Protein AF-A0A3D5SFK4-F1 (afdb_monomer)

Secondary structure (DSSP, 8-state):
-------PPPHHHHHHHHHHHHHHHHHHHHHHHHHHHHHHHHHHHHHHHHHHHHHHHHHHHHTSSTTGGG-HHHHHHHHHSTTSTTEEEEEEETTEEEEEE-SSTT--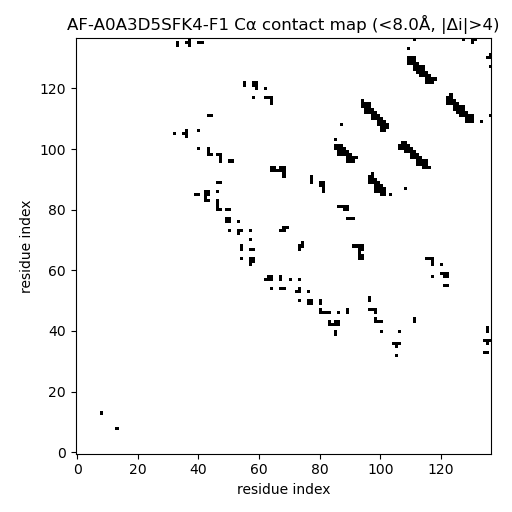--EEEEEEEEETTEEEEEEESTHHHHT--

Foldseek 3Di:
DPPDPPDDDDPVNVVVVVVVVVVCCVVVVVVVLLVQQLVLCVLLVVLCVQLVVQQFVVCLVVVAQQCSQVDPSNVVSQVVSQPGPQWPGWGDDGQKIKTWGDCDDSGHGWIWMWRWDRDPSGTDTDIDTRCVVSVSD

Mean predicted aligned error: 5.84 Å

Structure (mmCIF, N/CA/C/O backbone):
data_AF-A0A3D5SFK4-F1
#
_entry.id   AF-A0A3D5SFK4-F1
#
loop_
_atom_site.group_PDB
_atom_site.id
_atom_site.type_symbol
_atom_site.label_atom_id
_atom_site.label_alt_id
_atom_site.label_comp_id
_atom_site.label_asym_id
_atom_site.label_entity_id
_atom_site.label_seq_id
_atom_site.pdbx_PDB_ins_code
_atom_site.Cartn_x
_atom_site.Cartn_y
_atom_site.Cartn_z
_atom_site.occupancy
_atom_site.B_iso_or_equiv
_atom_site.auth_seq_id
_atom_site.auth_comp_id
_atom_site.auth_asym_id
_atom_site.auth_atom_id
_atom_site.pdbx_PDB_model_num
ATOM 1 N N . MET A 1 1 ? -34.057 31.631 52.037 1.00 58.88 1 MET A N 1
ATOM 2 C CA . MET A 1 1 ? -33.196 30.962 51.034 1.00 58.88 1 MET A CA 1
ATOM 3 C C . MET A 1 1 ? -33.600 29.495 50.941 1.00 58.88 1 MET A C 1
ATOM 5 O O . MET A 1 1 ? -33.415 28.772 51.911 1.00 58.88 1 MET A O 1
ATOM 9 N N . LYS A 1 2 ? -34.225 29.051 49.840 1.00 63.03 2 LYS A N 1
ATOM 10 C CA . LYS A 1 2 ? -34.528 27.623 49.632 1.00 63.03 2 LYS A CA 1
ATOM 11 C C . LYS A 1 2 ? -33.228 26.916 49.240 1.00 63.03 2 LYS A C 1
ATOM 13 O O . LYS A 1 2 ? -32.684 27.196 48.177 1.00 63.03 2 LYS A O 1
ATOM 18 N N . LYS A 1 3 ? -32.715 26.050 50.116 1.00 66.75 3 LYS A N 1
ATOM 19 C CA . LYS A 1 3 ? -31.526 25.231 49.857 1.00 66.75 3 LYS A CA 1
ATOM 20 C C . LYS A 1 3 ? -31.907 24.188 48.802 1.00 66.75 3 LYS A C 1
ATOM 22 O O . LYS A 1 3 ? -32.639 23.252 49.101 1.00 66.75 3 LYS A O 1
ATOM 27 N N . GLN A 1 4 ? -31.492 24.404 47.558 1.00 74.06 4 GLN A N 1
ATOM 28 C CA . GLN A 1 4 ? -31.612 23.403 46.499 1.00 74.06 4 GLN A CA 1
ATOM 29 C C . GLN A 1 4 ? -30.760 22.197 46.920 1.00 74.06 4 GLN A C 1
ATOM 31 O O . GLN A 1 4 ? -29.543 22.326 47.059 1.00 74.06 4 GLN A O 1
ATOM 36 N N . LEU A 1 5 ? -31.388 21.051 47.199 1.00 73.12 5 LEU A N 1
ATOM 37 C CA . LEU A 1 5 ? -30.656 19.802 47.402 1.00 73.12 5 LEU A CA 1
ATOM 38 C C . LEU A 1 5 ? -30.031 19.424 46.058 1.00 73.12 5 LEU A C 1
ATOM 40 O O . LEU A 1 5 ? -30.755 19.149 45.101 1.00 73.12 5 LEU A O 1
ATOM 44 N N . GLN A 1 6 ? -28.700 19.414 45.983 1.00 76.31 6 GLN A N 1
ATOM 45 C CA . GLN A 1 6 ? -27.998 18.825 44.849 1.00 76.31 6 GLN A CA 1
ATOM 46 C C . GLN A 1 6 ? -28.371 17.341 44.782 1.00 76.31 6 GLN A C 1
ATOM 48 O O . GLN A 1 6 ? -27.988 16.553 45.646 1.00 76.31 6 GLN A O 1
ATOM 53 N N . LYS A 1 7 ? -29.168 16.971 43.777 1.00 77.56 7 LYS A N 1
ATOM 54 C CA . LYS A 1 7 ? -29.424 15.571 43.441 1.00 77.56 7 LYS A CA 1
ATOM 55 C C . LYS A 1 7 ? -28.134 15.007 42.847 1.00 77.56 7 LYS A C 1
ATOM 57 O O . LYS A 1 7 ? -27.726 15.427 41.769 1.00 77.56 7 LYS A O 1
ATOM 62 N N . GLY A 1 8 ? -27.469 14.127 43.590 1.00 79.19 8 GLY A N 1
ATOM 63 C CA . GLY A 1 8 ? -26.331 13.366 43.082 1.00 79.19 8 GLY A CA 1
ATOM 64 C C . GLY A 1 8 ? -26.771 12.353 42.024 1.00 79.19 8 GLY A C 1
ATOM 65 O O . GLY A 1 8 ? -27.929 11.938 42.001 1.00 79.19 8 GLY A O 1
ATOM 66 N N . PHE A 1 9 ? -25.835 11.967 41.160 1.00 81.69 9 PHE A N 1
ATOM 67 C CA . PHE A 1 9 ? -26.013 10.901 40.173 1.00 81.69 9 PHE A CA 1
ATOM 68 C C . PHE A 1 9 ? -26.166 9.548 40.883 1.00 81.69 9 PHE A C 1
ATOM 70 O O . PHE A 1 9 ? -25.468 9.287 41.867 1.00 81.69 9 PHE A O 1
ATOM 77 N N . THR A 1 10 ? -27.059 8.678 40.411 1.00 92.56 10 THR A N 1
ATOM 78 C CA . THR A 1 10 ? -27.207 7.332 40.979 1.00 92.56 10 THR A CA 1
ATOM 79 C C . THR A 1 10 ? -26.150 6.382 40.413 1.00 92.56 10 THR A C 1
ATOM 81 O O . THR A 1 10 ? -25.724 6.498 39.262 1.00 92.56 10 THR A O 1
ATOM 84 N N . LEU A 1 11 ? -25.741 5.388 41.208 1.00 91.31 11 LEU A N 1
ATOM 85 C CA . LEU A 1 11 ? -24.840 4.331 40.730 1.00 91.31 11 LEU A CA 1
ATOM 86 C C . LEU A 1 11 ? -25.442 3.553 39.552 1.00 91.31 11 LEU A C 1
ATOM 88 O O . LEU A 1 11 ? -24.708 3.133 38.663 1.00 91.31 11 LEU A O 1
ATOM 92 N N . ILE A 1 12 ? -26.769 3.407 39.520 1.00 92.69 12 ILE A N 1
ATOM 93 C CA . ILE A 1 12 ? -27.479 2.721 38.436 1.00 92.69 12 ILE A CA 1
ATOM 94 C C . ILE A 1 12 ? -27.347 3.504 37.125 1.00 92.69 12 ILE A C 1
ATOM 96 O O . ILE A 1 12 ? -27.023 2.911 36.099 1.00 92.69 12 ILE A O 1
ATOM 100 N N . GLU A 1 13 ? -27.532 4.827 37.149 1.00 92.75 13 GLU A N 1
ATOM 101 C CA . GLU A 1 13 ? -27.347 5.662 35.953 1.00 92.75 13 GLU A CA 1
ATOM 102 C C . GLU A 1 13 ? -25.911 5.565 35.428 1.00 92.75 13 GLU A C 1
ATOM 104 O O . GLU A 1 13 ? -25.700 5.422 34.225 1.00 92.75 13 GLU A O 1
ATOM 109 N N . LEU A 1 14 ? -24.918 5.566 36.321 1.00 91.38 14 LEU A N 1
ATOM 110 C CA . LEU A 1 14 ? -23.517 5.459 35.920 1.00 91.38 14 LEU A CA 1
ATOM 111 C C . LEU A 1 14 ? -23.197 4.082 35.312 1.00 91.38 14 LEU A C 1
ATOM 113 O O . LEU A 1 14 ? -22.510 4.004 34.296 1.00 91.38 14 LEU A O 1
ATOM 117 N N . MET A 1 15 ? -23.743 2.999 35.871 1.00 92.75 15 MET A N 1
ATOM 118 C CA . MET A 1 15 ? -23.563 1.643 35.339 1.00 92.75 15 MET A CA 1
ATOM 119 C C . MET A 1 15 ? -24.181 1.464 33.947 1.00 92.75 15 MET A C 1
ATOM 121 O O . MET A 1 15 ? -23.561 0.840 33.085 1.00 92.75 15 MET A O 1
ATOM 125 N N . ILE A 1 16 ? -25.362 2.040 33.696 1.00 95.56 16 ILE A N 1
ATOM 126 C CA . ILE A 1 16 ? -26.003 1.983 32.373 1.00 95.56 16 ILE A CA 1
ATOM 127 C C . ILE A 1 16 ? -25.157 2.729 31.336 1.00 95.56 16 ILE A C 1
ATOM 129 O O . ILE A 1 16 ? -24.940 2.218 30.238 1.00 95.56 16 ILE A O 1
ATOM 133 N N . VAL A 1 17 ? -24.624 3.903 31.686 1.00 96.31 17 VAL A N 1
ATOM 134 C CA . VAL A 1 17 ? -23.753 4.673 30.784 1.00 96.31 17 VAL A CA 1
ATOM 135 C C . VAL A 1 17 ? -22.492 3.882 30.428 1.00 96.31 17 VAL A C 1
ATOM 137 O O . VAL A 1 17 ? -22.143 3.794 29.252 1.00 96.31 17 VAL A O 1
ATOM 140 N N . VAL A 1 18 ? -21.842 3.245 31.408 1.00 95.44 18 VAL A N 1
ATOM 141 C CA . VAL A 1 18 ? -20.654 2.410 31.159 1.00 95.44 18 VAL A CA 1
ATOM 142 C C . VAL A 1 18 ? -20.987 1.220 30.256 1.00 95.44 18 VAL A C 1
ATOM 144 O O . VAL A 1 18 ? -20.217 0.923 29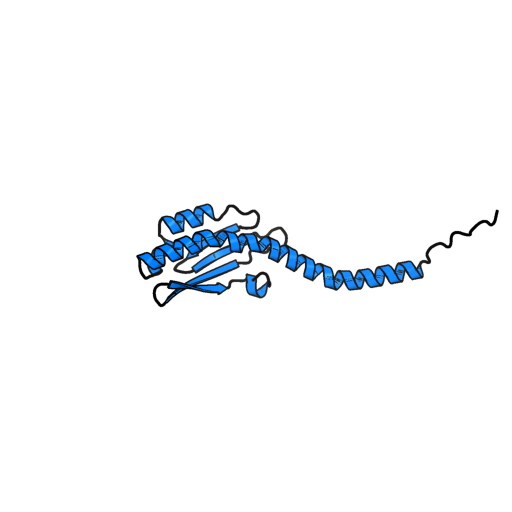.344 1.00 95.44 18 VAL A O 1
ATOM 147 N N . ALA A 1 19 ? -22.140 0.573 30.450 1.00 96.06 19 ALA A N 1
ATOM 148 C CA . ALA A 1 19 ? -22.574 -0.535 29.600 1.00 96.06 19 ALA A CA 1
ATOM 149 C C . ALA A 1 19 ? -22.777 -0.100 28.137 1.00 96.06 19 ALA A C 1
ATOM 151 O O . ALA A 1 19 ? -22.304 -0.774 27.222 1.00 96.06 19 ALA A O 1
ATOM 152 N N . ILE A 1 20 ? -23.418 1.051 27.907 1.00 96.81 20 ILE A N 1
ATOM 153 C CA . ILE A 1 20 ? -23.626 1.599 26.558 1.00 96.81 20 ILE A CA 1
ATOM 154 C C . ILE A 1 20 ? -22.285 1.961 25.906 1.00 96.81 20 ILE A C 1
ATOM 156 O O . ILE A 1 20 ? -22.041 1.578 24.762 1.00 96.81 20 ILE A O 1
ATOM 160 N N . ILE A 1 21 ? -21.391 2.647 26.632 1.00 96.44 21 ILE A N 1
ATOM 161 C CA . ILE A 1 21 ? -20.050 2.986 26.131 1.00 96.44 21 ILE A CA 1
ATOM 162 C C . ILE A 1 21 ? -19.264 1.713 25.797 1.00 96.44 21 ILE A C 1
ATOM 164 O O . ILE A 1 21 ? -18.599 1.675 24.766 1.00 96.44 21 ILE A O 1
ATOM 168 N N . GLY A 1 22 ? -19.376 0.659 26.611 1.00 96.25 22 GLY A N 1
ATOM 169 C CA . GLY A 1 22 ? -18.732 -0.630 26.359 1.00 96.25 22 GLY A CA 1
ATOM 170 C C . GLY A 1 22 ? -19.166 -1.270 25.038 1.00 96.25 22 GLY A C 1
ATOM 171 O O . GLY A 1 22 ? -18.317 -1.696 24.258 1.00 96.25 22 GLY A O 1
ATOM 172 N N . ILE A 1 23 ? -20.472 -1.278 24.746 1.00 95.69 23 ILE A N 1
ATOM 173 C CA . ILE A 1 23 ? -21.010 -1.812 23.482 1.00 95.69 23 ILE A CA 1
ATOM 174 C C . ILE A 1 23 ? -20.528 -0.976 22.291 1.00 95.69 23 ILE A C 1
ATOM 176 O O . ILE A 1 23 ? -20.053 -1.529 21.299 1.00 95.69 23 ILE A O 1
ATOM 180 N N . LEU A 1 24 ? -20.613 0.355 22.393 1.00 95.88 24 LEU A N 1
ATOM 181 C CA . LEU A 1 24 ? -20.168 1.250 21.324 1.00 95.88 24 LEU A CA 1
ATOM 182 C C . LEU A 1 24 ? -18.663 1.111 21.064 1.00 95.88 24 LEU A C 1
ATOM 184 O O . LEU A 1 24 ? -18.251 1.035 19.909 1.00 95.88 24 LEU A O 1
ATOM 188 N N . ALA A 1 25 ? -17.847 1.023 22.117 1.00 94.69 25 ALA A N 1
ATOM 189 C CA . ALA A 1 25 ? -16.400 0.865 22.007 1.00 94.69 25 ALA A CA 1
ATOM 190 C C . ALA A 1 25 ? -16.011 -0.463 21.341 1.00 94.69 25 ALA A C 1
ATOM 192 O O . ALA A 1 25 ? -15.099 -0.475 20.516 1.00 94.69 25 ALA A O 1
ATOM 193 N N . ALA A 1 26 ? -16.720 -1.558 21.639 1.00 94.19 26 ALA A N 1
ATOM 194 C CA . ALA A 1 26 ? -16.448 -2.868 21.046 1.00 94.19 26 ALA A CA 1
ATOM 195 C C . ALA A 1 26 ? -16.595 -2.877 19.513 1.00 94.19 26 ALA A C 1
ATOM 197 O O . ALA A 1 26 ? -15.845 -3.572 18.832 1.00 94.19 26 ALA A O 1
ATOM 198 N N . VAL A 1 27 ? -17.525 -2.087 18.966 1.00 92.56 27 VAL A N 1
ATOM 199 C CA . VAL A 1 27 ? -17.735 -1.966 17.512 1.00 92.56 27 VAL A CA 1
ATOM 200 C C . VAL A 1 27 ? -16.872 -0.857 16.904 1.00 92.56 27 VAL A C 1
ATOM 202 O O . VAL A 1 27 ? -16.315 -1.023 15.820 1.00 92.56 27 VAL A O 1
ATOM 205 N N . ALA A 1 28 ? -16.739 0.279 17.591 1.00 92.25 28 ALA A N 1
ATOM 206 C CA . ALA A 1 28 ? -16.068 1.458 17.052 1.00 92.25 28 ALA A CA 1
ATOM 207 C C . ALA A 1 28 ? -14.537 1.340 17.048 1.00 92.25 28 ALA A C 1
ATOM 209 O O . ALA A 1 28 ? -13.900 1.832 16.118 1.00 92.25 28 ALA A O 1
ATOM 210 N N . LEU A 1 29 ? -13.930 0.698 18.055 1.00 92.12 29 LEU A N 1
ATOM 211 C CA . LEU A 1 29 ? -12.468 0.612 18.158 1.00 92.12 29 LEU A CA 1
ATOM 212 C C . LEU A 1 29 ? -11.827 -0.179 17.005 1.00 92.12 29 LEU A C 1
ATOM 214 O O . LEU A 1 29 ? -10.892 0.359 16.409 1.00 92.12 29 LEU A O 1
ATOM 218 N N . PRO A 1 30 ? -12.313 -1.381 16.623 1.00 90.62 30 PRO A N 1
ATOM 219 C CA . PRO A 1 30 ? -11.754 -2.103 15.479 1.00 90.62 30 PRO A CA 1
ATOM 220 C C . PRO A 1 30 ? -11.883 -1.309 14.174 1.00 90.62 30 PRO A C 1
ATOM 222 O O . PRO A 1 30 ? -10.920 -1.187 13.422 1.00 90.62 30 PRO A O 1
ATOM 225 N N . ALA A 1 31 ? -13.045 -0.690 13.938 1.00 91.81 31 ALA A N 1
ATOM 226 C CA . ALA A 1 31 ? -13.277 0.122 12.745 1.00 91.81 31 ALA A CA 1
ATOM 227 C C . ALA A 1 31 ? -12.348 1.349 12.687 1.00 91.81 31 ALA A C 1
ATOM 229 O O . ALA A 1 31 ? -11.793 1.663 11.634 1.00 91.81 31 ALA A O 1
ATOM 230 N N . TYR A 1 32 ? -12.137 2.020 13.824 1.00 94.00 32 TYR A N 1
ATOM 231 C CA . TYR A 1 32 ? -11.206 3.142 13.925 1.00 94.00 32 TYR A CA 1
ATOM 232 C C . TYR A 1 32 ? -9.760 2.704 13.662 1.00 94.00 32 TYR A C 1
ATOM 234 O O . TYR A 1 32 ? -9.051 3.368 12.908 1.00 94.00 32 TYR A O 1
ATOM 242 N N . GLN A 1 33 ? -9.329 1.565 14.212 1.00 92.25 33 GLN A N 1
ATOM 243 C CA . GLN A 1 33 ? -7.993 1.016 13.961 1.00 92.25 33 GLN A CA 1
ATOM 244 C C . GLN A 1 33 ? -7.768 0.759 12.466 1.00 92.25 33 GLN A C 1
ATOM 246 O O . GLN A 1 33 ? -6.812 1.296 11.907 1.00 92.25 33 GLN A O 1
ATOM 251 N N . THR A 1 34 ? -8.689 0.059 11.794 1.00 92.62 34 THR A N 1
ATOM 252 C CA . THR A 1 34 ? -8.634 -0.168 10.339 1.00 92.62 34 THR A CA 1
ATOM 253 C C . THR A 1 34 ? -8.608 1.143 9.554 1.00 92.62 34 THR A C 1
ATOM 255 O O . THR A 1 34 ? -7.823 1.278 8.619 1.00 92.62 34 THR A O 1
ATOM 258 N N . TYR A 1 35 ? -9.410 2.142 9.936 1.00 94.50 35 TYR A N 1
ATOM 259 C CA . TYR A 1 35 ? -9.414 3.445 9.265 1.00 94.50 35 TYR A CA 1
ATOM 260 C C . TYR A 1 35 ? -8.074 4.180 9.410 1.00 94.50 35 TYR A C 1
ATOM 262 O O . TYR A 1 35 ? -7.552 4.739 8.441 1.00 94.50 35 TYR A O 1
ATOM 270 N N . THR A 1 36 ? -7.480 4.155 10.606 1.00 95.38 36 THR A N 1
ATOM 271 C CA . THR A 1 36 ? -6.163 4.765 10.835 1.00 95.38 36 THR A CA 1
ATOM 272 C C . THR A 1 36 ? -5.055 4.028 10.086 1.00 95.38 36 THR A C 1
ATOM 274 O O . THR A 1 36 ? -4.205 4.683 9.486 1.00 95.38 36 THR A O 1
ATOM 277 N N . ALA A 1 37 ? -5.090 2.693 10.049 1.00 95.69 37 ALA A N 1
ATOM 278 C CA . ALA A 1 37 ? -4.145 1.881 9.291 1.00 95.69 37 ALA A CA 1
ATOM 279 C C . ALA A 1 37 ? -4.272 2.144 7.783 1.00 95.69 37 ALA A C 1
ATOM 281 O O . ALA A 1 37 ? -3.274 2.433 7.134 1.00 95.69 37 ALA A O 1
ATOM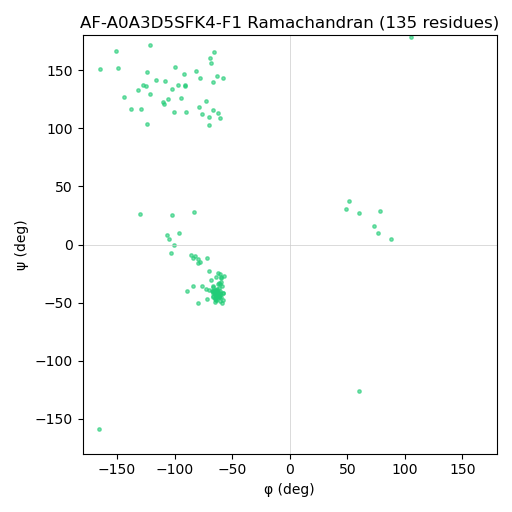 282 N N . LYS A 1 38 ? -5.497 2.194 7.243 1.00 96.00 38 LYS A N 1
ATOM 283 C CA . LYS A 1 38 ? -5.767 2.577 5.847 1.00 96.00 38 LYS A CA 1
ATOM 284 C C . LYS A 1 38 ? -5.243 3.972 5.506 1.00 96.00 38 LYS A C 1
ATOM 286 O O . LYS A 1 38 ? -4.657 4.174 4.446 1.00 96.00 38 LYS A O 1
ATOM 291 N N . SER A 1 39 ? -5.426 4.933 6.412 1.00 95.50 39 SER A N 1
ATOM 292 C CA . SER A 1 39 ? -4.924 6.299 6.226 1.00 95.50 39 SER A CA 1
ATOM 293 C C . SER A 1 39 ? -3.397 6.323 6.141 1.00 95.50 39 SER A C 1
ATOM 295 O O . SER A 1 39 ? -2.848 6.974 5.259 1.00 95.50 39 SER A O 1
ATOM 297 N N . LYS A 1 40 ? -2.705 5.564 6.997 1.00 95.50 40 LYS A N 1
ATOM 298 C CA . LYS A 1 40 ? -1.243 5.403 6.943 1.00 95.50 40 LYS A CA 1
ATOM 299 C C . LYS A 1 40 ? -0.794 4.664 5.680 1.00 95.50 40 LYS A C 1
ATOM 301 O O . LYS A 1 40 ? 0.144 5.090 5.017 1.00 95.50 40 LYS A O 1
ATOM 306 N N . PHE A 1 41 ? -1.518 3.614 5.292 1.00 96.25 41 PHE A N 1
ATOM 307 C CA . PHE A 1 41 ? -1.246 2.826 4.090 1.00 96.25 41 PHE A CA 1
ATOM 308 C C . PHE A 1 41 ? -1.356 3.641 2.793 1.00 96.25 41 PHE A C 1
ATOM 310 O O . PHE A 1 41 ? -0.704 3.311 1.804 1.00 96.25 41 PHE A O 1
ATOM 317 N N . SER A 1 42 ? -2.118 4.742 2.785 1.00 94.94 42 SER A N 1
ATOM 318 C CA . SER A 1 42 ? -2.171 5.646 1.628 1.00 94.94 42 SER A CA 1
ATOM 319 C C . SER A 1 42 ? -0.790 6.186 1.228 1.00 94.94 42 SER A C 1
ATOM 321 O O . SER A 1 42 ? -0.550 6.427 0.048 1.00 94.94 42 SER A O 1
ATOM 323 N N . GLU A 1 43 ? 0.148 6.290 2.174 1.00 94.50 43 GLU A N 1
ATOM 324 C CA . GLU A 1 43 ? 1.531 6.674 1.896 1.00 94.50 43 GLU A CA 1
ATOM 325 C C . GLU A 1 43 ? 2.272 5.611 1.073 1.00 94.50 43 GLU A C 1
ATOM 327 O O . GLU A 1 43 ? 3.032 5.958 0.174 1.00 94.50 43 GLU A O 1
ATOM 332 N N . VAL A 1 44 ? 1.999 4.321 1.304 1.00 95.31 44 VAL A N 1
ATOM 333 C CA . VAL A 1 44 ? 2.552 3.212 0.503 1.00 95.31 44 VAL A CA 1
ATOM 334 C C . VAL A 1 44 ? 2.047 3.299 -0.931 1.00 95.31 44 VAL A C 1
ATOM 336 O O . VAL A 1 44 ? 2.836 3.212 -1.871 1.00 95.31 44 VAL A O 1
ATOM 339 N N . VAL A 1 45 ? 0.746 3.544 -1.111 1.00 94.81 45 VAL A N 1
ATOM 340 C CA . VAL A 1 45 ? 0.141 3.730 -2.438 1.00 94.81 45 VAL A CA 1
ATOM 341 C C . VAL A 1 45 ? 0.781 4.924 -3.151 1.00 94.81 45 VAL A C 1
ATOM 343 O O . VAL A 1 45 ? 1.245 4.791 -4.285 1.00 94.81 45 VAL A O 1
ATOM 346 N N . LEU A 1 46 ? 0.891 6.070 -2.473 1.00 93.62 46 LEU A N 1
ATOM 347 C CA . LEU A 1 46 ? 1.545 7.265 -3.012 1.00 93.62 46 LEU A CA 1
ATOM 348 C C . LEU A 1 46 ? 3.027 7.030 -3.330 1.00 93.62 46 LEU A C 1
ATOM 350 O O . LEU A 1 46 ? 3.496 7.497 -4.368 1.00 93.62 46 LEU A O 1
ATOM 354 N N . GLY A 1 47 ? 3.745 6.259 -2.512 1.00 93.06 47 GLY A N 1
ATOM 355 C CA . GLY A 1 47 ? 5.147 5.900 -2.735 1.00 93.06 47 GLY A CA 1
ATOM 356 C C . GLY A 1 47 ? 5.379 5.143 -4.047 1.00 93.06 47 GLY A C 1
ATOM 357 O O . GLY A 1 47 ? 6.423 5.296 -4.676 1.00 93.06 47 GLY A O 1
ATOM 358 N N . THR A 1 48 ? 4.385 4.390 -4.531 1.00 94.88 48 THR A N 1
ATOM 359 C CA . THR A 1 48 ? 4.480 3.695 -5.830 1.00 94.88 48 THR A CA 1
ATOM 360 C C . THR A 1 48 ? 4.222 4.590 -7.048 1.00 94.88 48 THR A C 1
ATOM 362 O O . THR A 1 48 ? 4.577 4.213 -8.166 1.00 94.88 48 THR A O 1
ATOM 365 N N . SER A 1 49 ? 3.642 5.783 -6.870 1.00 94.25 49 SER A N 1
ATOM 366 C CA . SER A 1 49 ? 3.188 6.637 -7.982 1.00 94.25 49 SER A CA 1
ATOM 367 C C . SER A 1 49 ? 4.318 7.106 -8.905 1.00 94.25 49 SER A C 1
ATOM 369 O O . SER A 1 49 ? 4.176 7.054 -10.126 1.00 94.25 49 SER A O 1
ATOM 371 N N . GLY A 1 50 ? 5.467 7.498 -8.348 1.00 94.19 50 GLY A N 1
ATOM 372 C CA . GLY A 1 50 ? 6.628 7.910 -9.142 1.00 94.19 50 GLY A CA 1
ATOM 373 C C . GLY A 1 50 ? 7.194 6.761 -9.979 1.00 94.19 50 GLY A C 1
ATOM 374 O O . GLY A 1 50 ? 7.520 6.938 -11.152 1.00 94.19 50 GLY A O 1
ATOM 375 N N . VAL A 1 51 ? 7.229 5.556 -9.403 1.00 96.38 51 VAL A N 1
ATOM 376 C CA . VAL A 1 51 ? 7.663 4.336 -10.099 1.00 96.38 51 VAL A CA 1
ATOM 377 C C . VAL A 1 51 ? 6.684 3.970 -11.214 1.00 96.38 51 VAL A C 1
ATOM 379 O O . VAL A 1 51 ? 7.108 3.609 -12.309 1.00 96.38 51 VAL A O 1
ATOM 382 N N . LYS A 1 52 ? 5.378 4.124 -10.970 1.00 96.12 52 LYS A N 1
ATOM 383 C CA . LYS A 1 52 ? 4.323 3.904 -11.965 1.00 96.12 52 LYS A CA 1
ATOM 384 C C . LYS A 1 52 ? 4.509 4.791 -13.197 1.00 96.12 52 LYS A C 1
ATOM 386 O O . LYS A 1 52 ? 4.491 4.280 -14.312 1.00 96.12 52 LYS A O 1
ATOM 391 N N . ILE A 1 53 ? 4.763 6.084 -12.998 1.00 96.06 53 ILE A N 1
ATOM 392 C CA . ILE A 1 53 ? 5.001 7.043 -14.090 1.00 96.06 53 ILE A CA 1
ATOM 393 C C . ILE A 1 53 ? 6.261 6.673 -14.890 1.00 96.06 53 ILE A C 1
ATOM 395 O O . ILE A 1 53 ? 6.254 6.716 -16.123 1.00 96.06 53 ILE A O 1
ATOM 399 N N . ALA A 1 54 ? 7.342 6.278 -14.211 1.00 96.56 54 ALA A N 1
ATOM 400 C CA . ALA A 1 54 ? 8.568 5.844 -14.880 1.00 96.56 54 ALA A CA 1
ATOM 401 C C . ALA A 1 54 ? 8.344 4.564 -15.709 1.00 96.56 54 ALA A C 1
ATOM 403 O O . ALA A 1 54 ? 8.774 4.488 -16.860 1.00 96.56 54 ALA A O 1
ATOM 404 N N . MET A 1 55 ? 7.601 3.595 -15.164 1.00 96.25 55 MET A N 1
ATOM 405 C CA . MET A 1 55 ? 7.226 2.362 -15.865 1.00 96.25 55 MET A CA 1
ATOM 406 C C . MET A 1 55 ? 6.330 2.635 -17.077 1.00 96.25 55 MET A C 1
ATOM 408 O O . MET A 1 55 ? 6.523 2.023 -18.123 1.00 96.25 55 MET A O 1
ATOM 412 N N . GLU A 1 56 ? 5.381 3.569 -16.971 1.00 96.69 56 GLU A N 1
ATOM 413 C CA . GLU A 1 56 ? 4.546 4.012 -18.095 1.00 96.69 56 GLU A CA 1
ATOM 414 C C . GLU A 1 56 ? 5.377 4.650 -19.206 1.00 96.69 56 GLU A C 1
ATOM 416 O O . GLU A 1 56 ? 5.199 4.315 -20.376 1.00 96.69 56 GLU A O 1
ATOM 421 N N . THR A 1 57 ? 6.323 5.516 -18.843 1.00 96.06 57 THR A N 1
ATOM 422 C CA . THR A 1 57 ? 7.203 6.187 -19.806 1.00 96.06 57 THR A CA 1
ATOM 423 C C . THR A 1 57 ? 8.090 5.178 -20.537 1.00 96.06 57 THR A C 1
ATOM 425 O O . THR A 1 57 ? 8.152 5.190 -21.765 1.00 96.06 57 THR A O 1
ATOM 428 N N . CYS A 1 58 ? 8.727 4.260 -19.804 1.00 96.31 58 CYS A N 1
ATOM 429 C CA . CYS A 1 58 ? 9.522 3.192 -20.409 1.00 96.31 58 CYS A CA 1
ATOM 430 C C . CYS A 1 58 ? 8.661 2.281 -21.299 1.00 96.31 58 CYS A C 1
ATOM 432 O O . CYS A 1 58 ? 9.020 2.014 -22.444 1.00 96.31 58 CYS A O 1
ATOM 434 N N . GLY A 1 59 ? 7.479 1.881 -20.816 1.00 95.81 59 GLY A N 1
ATOM 435 C CA . GLY A 1 59 ? 6.544 1.049 -21.571 1.00 95.81 59 GLY A CA 1
ATOM 436 C C . GLY A 1 59 ? 6.098 1.684 -22.887 1.00 95.81 59 GLY A C 1
ATOM 437 O O . GLY A 1 59 ? 5.947 0.980 -23.883 1.00 95.81 59 GLY A O 1
ATOM 438 N N . GLN A 1 60 ? 5.932 3.008 -22.919 1.00 94.19 60 GLN A N 1
ATOM 439 C CA . GLN A 1 60 ? 5.602 3.752 -24.135 1.00 94.19 60 GLN A CA 1
ATOM 440 C C . GLN A 1 60 ? 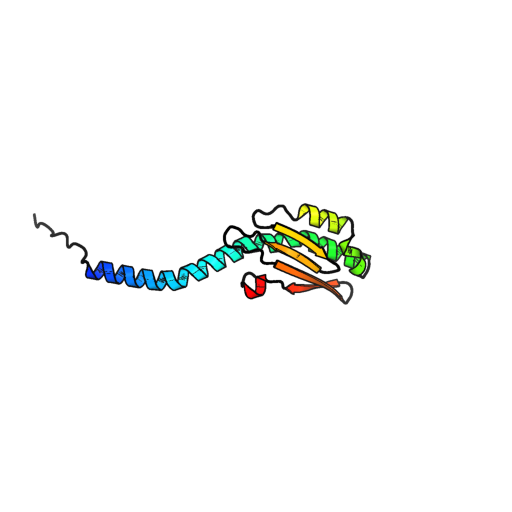6.761 3.809 -25.137 1.00 94.19 60 GLN A C 1
ATOM 442 O O . GLN A 1 60 ? 6.522 3.694 -26.336 1.00 94.19 60 GLN A O 1
ATOM 447 N N . VAL A 1 61 ? 8.001 3.972 -24.666 1.00 93.38 61 VAL A N 1
ATOM 448 C CA . VAL A 1 61 ? 9.193 4.033 -25.533 1.00 93.38 61 VAL A CA 1
ATOM 449 C C . VAL A 1 61 ? 9.518 2.663 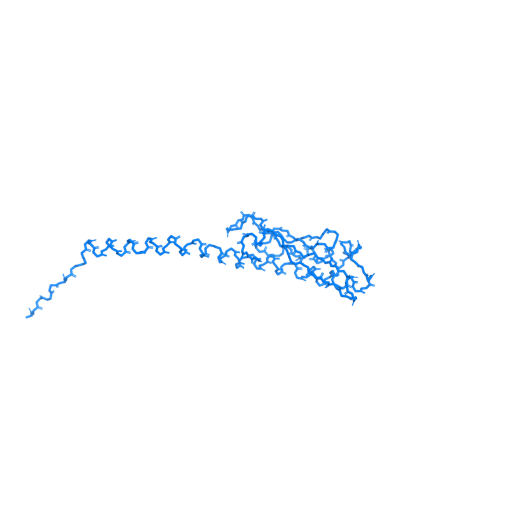-26.127 1.00 93.38 61 VAL A C 1
ATOM 451 O O . VAL A 1 61 ? 9.731 2.543 -27.330 1.00 93.38 61 VAL A O 1
ATOM 454 N N . GLU A 1 62 ? 9.509 1.626 -25.294 1.00 91.94 62 GLU A N 1
ATOM 455 C CA . GLU A 1 62 ? 9.888 0.261 -25.678 1.00 91.94 62 GLU A CA 1
ATOM 456 C C . GLU A 1 62 ? 8.721 -0.535 -26.283 1.00 91.94 62 GLU A C 1
ATOM 458 O O . GLU A 1 62 ? 8.900 -1.655 -26.768 1.00 91.94 62 GLU A O 1
ATOM 463 N N . ASN A 1 63 ? 7.499 0.006 -26.216 1.00 93.12 63 ASN A N 1
ATOM 464 C CA . ASN A 1 63 ? 6.252 -0.704 -26.515 1.00 93.12 63 ASN A CA 1
ATOM 465 C C . ASN A 1 63 ? 6.156 -2.070 -25.788 1.00 93.12 63 ASN A C 1
ATOM 467 O O . ASN A 1 63 ? 5.581 -3.039 -26.288 1.00 93.12 63 ASN A O 1
ATOM 471 N N . SER A 1 64 ? 6.777 -2.167 -24.610 1.00 93.62 64 SER A N 1
ATOM 472 C CA . SER A 1 64 ? 6.933 -3.381 -23.808 1.00 93.62 64 SER A CA 1
ATOM 473 C C . SER A 1 64 ? 7.367 -3.014 -22.391 1.00 93.62 64 SER A C 1
ATOM 475 O O . SER A 1 64 ? 8.068 -2.031 -22.193 1.00 93.62 64 SER A O 1
ATOM 477 N N . LEU A 1 65 ? 7.003 -3.831 -21.399 1.00 93.88 65 LEU A N 1
ATOM 478 C CA . LEU A 1 65 ? 7.476 -3.681 -20.013 1.00 93.88 65 LEU A CA 1
ATOM 479 C C . LEU A 1 65 ? 8.608 -4.651 -19.647 1.00 93.88 65 LEU A C 1
ATOM 481 O O . LEU A 1 65 ? 9.081 -4.637 -18.513 1.00 93.88 65 LEU A O 1
ATOM 485 N N . ALA A 1 66 ? 9.040 -5.506 -20.579 1.00 92.75 66 ALA A N 1
ATOM 486 C CA . ALA A 1 66 ? 9.960 -6.608 -20.289 1.00 92.75 66 ALA A CA 1
ATOM 487 C C . ALA A 1 66 ? 11.329 -6.150 -19.748 1.00 92.75 66 ALA A C 1
ATOM 489 O O . ALA A 1 66 ? 11.914 -6.840 -18.916 1.00 92.75 66 ALA A O 1
ATOM 490 N N . SER A 1 67 ? 11.823 -4.994 -20.198 1.00 92.06 67 SER A N 1
ATOM 491 C CA . SER A 1 67 ? 13.110 -4.400 -19.800 1.00 92.06 67 SER A CA 1
ATOM 492 C C . SER A 1 67 ? 12.973 -3.241 -18.805 1.00 92.06 67 SER A C 1
ATOM 494 O O . SER A 1 67 ? 13.976 -2.778 -18.261 1.00 92.06 67 SER A O 1
ATOM 496 N N . CYS A 1 68 ? 11.750 -2.786 -18.517 1.00 94.88 68 CYS A N 1
ATOM 497 C CA . CYS A 1 68 ? 11.532 -1.560 -17.748 1.00 94.88 68 CYS A CA 1
ATOM 498 C C . CYS A 1 68 ? 11.911 -1.678 -16.270 1.00 94.88 68 CYS A C 1
ATOM 500 O O . CYS A 1 68 ? 12.264 -0.680 -15.655 1.00 94.88 68 CYS A O 1
ATOM 502 N N . ALA A 1 69 ? 11.939 -2.886 -15.698 1.00 94.38 69 ALA A N 1
ATOM 503 C CA . ALA A 1 69 ? 12.404 -3.086 -14.322 1.00 94.38 69 ALA A CA 1
ATOM 504 C C . ALA A 1 69 ? 13.858 -2.631 -14.095 1.00 94.38 69 ALA A C 1
ATOM 506 O O . ALA A 1 69 ? 14.225 -2.273 -12.978 1.00 94.38 69 ALA A O 1
ATOM 507 N N . THR A 1 70 ? 14.684 -2.670 -15.144 1.00 94.56 70 THR A N 1
ATOM 508 C CA . THR A 1 70 ? 16.103 -2.283 -15.106 1.00 94.56 70 THR A CA 1
ATOM 509 C C . THR A 1 70 ? 16.369 -0.924 -15.747 1.00 94.56 70 THR A C 1
ATOM 511 O O . THR A 1 70 ? 17.525 -0.532 -15.871 1.00 94.56 70 THR A O 1
ATOM 514 N N . ASP A 1 71 ? 15.324 -0.214 -16.173 1.00 96.25 71 ASP A N 1
ATOM 515 C CA . ASP A 1 71 ? 15.463 1.120 -16.744 1.00 96.25 71 ASP A CA 1
ATOM 516 C C . ASP A 1 71 ? 16.027 2.115 -15.710 1.00 96.25 71 ASP A C 1
ATOM 518 O O . ASP A 1 71 ? 15.741 2.043 -14.510 1.00 96.25 71 ASP A O 1
ATOM 522 N N . ASN A 1 72 ? 16.838 3.069 -16.172 1.00 95.12 72 ASN A N 1
ATOM 523 C CA . ASN A 1 72 ? 17.511 4.030 -15.296 1.00 95.12 72 ASN A CA 1
ATOM 524 C C . ASN A 1 72 ? 16.525 4.980 -14.599 1.00 95.12 72 ASN A C 1
ATOM 526 O O . ASN A 1 72 ? 16.734 5.333 -13.438 1.00 95.12 72 ASN A O 1
ATOM 530 N N . ALA A 1 73 ? 15.453 5.400 -15.276 1.00 94.75 73 ALA A N 1
ATOM 531 C CA . ALA A 1 73 ? 14.446 6.264 -14.668 1.00 94.75 73 ALA A CA 1
ATOM 532 C C . ALA A 1 73 ? 13.591 5.483 -13.6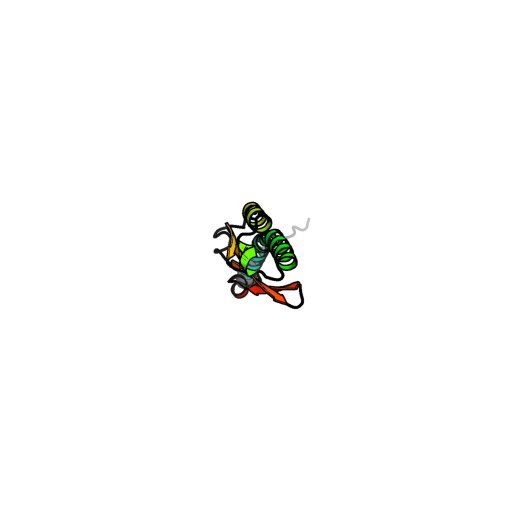61 1.00 94.75 73 ALA A C 1
ATOM 534 O O . ALA A 1 73 ? 13.286 6.002 -12.587 1.00 94.75 73 ALA A O 1
ATOM 535 N N . VAL A 1 74 ? 13.261 4.223 -13.964 1.00 96.12 74 VAL A N 1
ATOM 536 C CA . VAL A 1 74 ? 12.528 3.338 -13.041 1.00 96.12 74 VAL A CA 1
ATOM 537 C C . VAL A 1 74 ? 13.350 3.046 -11.788 1.00 96.12 74 VAL A C 1
ATOM 539 O O . VAL A 1 74 ? 12.862 3.225 -10.674 1.00 96.12 74 VAL A O 1
ATOM 542 N N . THR A 1 75 ? 14.610 2.646 -11.943 1.00 95.19 75 THR A N 1
ATOM 543 C CA . THR A 1 75 ? 15.509 2.348 -10.816 1.00 95.19 75 THR A CA 1
ATOM 544 C C . THR A 1 75 ? 15.777 3.584 -9.951 1.00 95.19 75 THR A C 1
ATOM 546 O O . THR A 1 75 ? 15.768 3.480 -8.723 1.00 95.19 75 THR A O 1
ATOM 549 N N . ALA A 1 76 ? 15.917 4.770 -10.555 1.00 94.44 76 ALA A N 1
ATOM 550 C CA . ALA A 1 76 ? 16.004 6.033 -9.821 1.00 94.44 76 ALA A CA 1
ATOM 551 C C . ALA A 1 76 ? 14.707 6.359 -9.057 1.00 94.44 76 ALA A C 1
ATOM 553 O O . ALA A 1 76 ? 14.765 6.765 -7.895 1.00 94.44 76 ALA A O 1
ATOM 554 N N . ALA A 1 77 ? 13.539 6.145 -9.671 1.00 94.75 77 ALA A N 1
ATOM 555 C CA . ALA A 1 77 ? 12.248 6.344 -9.015 1.00 94.75 77 ALA A CA 1
ATOM 556 C C . ALA A 1 77 ? 12.060 5.391 -7.825 1.00 94.75 77 ALA A C 1
ATOM 558 O O . ALA A 1 77 ? 11.600 5.818 -6.769 1.00 94.75 77 ALA A O 1
ATOM 559 N N . VAL A 1 78 ? 12.469 4.126 -7.961 1.00 94.56 78 VAL A N 1
ATOM 560 C CA . VAL A 1 78 ? 12.453 3.134 -6.874 1.00 94.56 78 VAL A CA 1
ATOM 561 C C . VAL A 1 78 ? 13.354 3.569 -5.719 1.00 94.56 78 VAL A C 1
ATOM 563 O O . VAL A 1 78 ? 12.931 3.527 -4.566 1.00 94.56 78 VAL A O 1
ATOM 566 N N . ALA A 1 79 ? 14.567 4.049 -6.008 1.00 91.56 79 ALA A N 1
ATOM 567 C CA . ALA A 1 79 ? 15.478 4.548 -4.979 1.00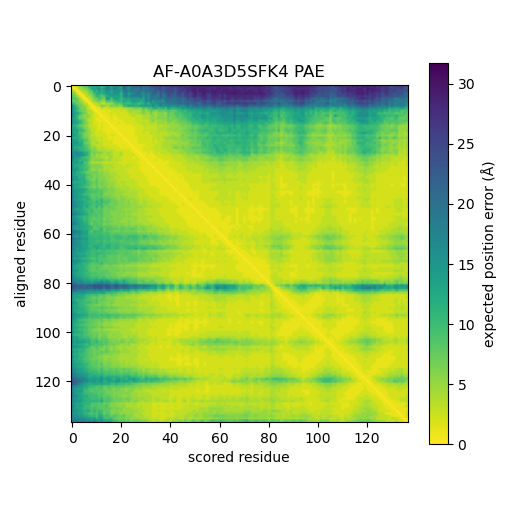 91.56 79 ALA A CA 1
ATOM 568 C C . ALA A 1 79 ? 14.914 5.773 -4.231 1.00 91.56 79 ALA A C 1
ATOM 570 O O . ALA A 1 79 ? 15.145 5.925 -3.033 1.00 91.56 79 ALA A O 1
ATOM 571 N N . GLY A 1 80 ? 14.152 6.627 -4.921 1.00 88.25 80 GLY A N 1
ATOM 572 C CA . GLY A 1 80 ? 13.487 7.794 -4.335 1.00 88.25 80 GLY A CA 1
ATOM 573 C C . GLY A 1 80 ? 12.152 7.502 -3.638 1.00 88.25 80 GLY A C 1
ATOM 574 O O . GLY A 1 80 ? 11.622 8.379 -2.958 1.00 88.25 80 GLY A O 1
ATOM 575 N N . ALA A 1 81 ? 11.597 6.297 -3.784 1.00 86.19 81 ALA A N 1
ATOM 576 C CA . ALA A 1 81 ? 10.259 5.960 -3.296 1.00 86.19 81 ALA A CA 1
ATOM 577 C C . ALA A 1 81 ? 10.193 5.685 -1.778 1.00 86.19 81 ALA A C 1
ATOM 579 O O . ALA A 1 81 ? 9.111 5.709 -1.194 1.00 86.19 81 ALA A O 1
ATOM 580 N N . ALA A 1 82 ? 11.334 5.470 -1.115 1.00 69.50 82 ALA A N 1
ATOM 581 C CA . ALA A 1 82 ? 11.424 5.112 0.307 1.00 69.50 82 ALA A CA 1
ATOM 582 C C . ALA A 1 82 ? 11.363 6.312 1.283 1.00 69.50 82 ALA A C 1
ATOM 584 O O . ALA A 1 82 ? 11.941 6.267 2.365 1.00 69.50 82 ALA A O 1
ATOM 585 N N . GLY A 1 83 ? 10.703 7.411 0.910 1.00 70.81 83 GLY A N 1
ATOM 586 C CA . GLY A 1 83 ? 10.688 8.642 1.714 1.00 70.81 83 GLY A CA 1
ATOM 587 C C . GLY A 1 83 ? 9.640 8.691 2.831 1.00 70.81 83 GLY A C 1
ATOM 588 O O . GLY A 1 83 ? 9.682 9.606 3.652 1.00 70.81 83 GLY A O 1
ATOM 589 N N . GLY A 1 84 ? 8.687 7.756 2.840 1.00 81.62 84 GLY A N 1
ATOM 590 C CA . GLY A 1 84 ? 7.521 7.816 3.714 1.00 81.62 84 GLY A CA 1
ATOM 591 C C . GLY A 1 84 ? 7.688 7.105 5.055 1.00 81.62 84 GLY A C 1
ATOM 592 O O . GLY A 1 84 ? 8.340 6.066 5.133 1.00 81.62 84 GLY A O 1
ATOM 593 N N . ALA A 1 85 ? 7.060 7.629 6.110 1.00 91.00 85 ALA A N 1
ATOM 594 C CA . ALA A 1 85 ? 7.163 7.077 7.466 1.00 91.00 85 ALA A CA 1
ATOM 595 C C . ALA A 1 85 ? 6.567 5.663 7.586 1.00 91.00 85 ALA A C 1
ATOM 597 O O . ALA A 1 85 ? 7.002 4.873 8.424 1.00 91.00 85 ALA A O 1
ATOM 598 N N . PHE A 1 86 ? 5.584 5.341 6.745 1.00 94.75 86 PHE A N 1
ATOM 599 C CA . PHE A 1 86 ? 4.876 4.064 6.742 1.00 94.75 86 PHE A CA 1
ATOM 600 C C . PHE A 1 86 ? 5.252 3.156 5.564 1.00 94.75 86 PHE A C 1
ATOM 602 O O . PHE A 1 86 ? 4.644 2.098 5.385 1.00 94.75 86 PHE A O 1
ATOM 609 N N . VAL A 1 87 ? 6.270 3.530 4.782 1.00 95.06 87 VAL A N 1
ATOM 610 C CA . VAL A 1 87 ? 6.762 2.764 3.630 1.00 95.06 87 VAL A CA 1
ATOM 611 C C . VAL A 1 87 ? 8.022 2.002 4.031 1.00 95.06 87 VAL A C 1
ATOM 613 O O . VAL A 1 87 ? 9.054 2.604 4.303 1.00 95.06 87 VAL A O 1
ATOM 616 N N . ALA A 1 88 ? 7.961 0.671 4.049 1.00 95.00 88 ALA A N 1
ATOM 617 C CA . ALA A 1 88 ? 9.144 -0.151 4.293 1.00 95.00 88 ALA A CA 1
ATOM 618 C C . ALA A 1 88 ? 9.998 -0.276 3.030 1.00 95.00 88 ALA A C 1
ATOM 620 O O . ALA A 1 88 ? 11.207 -0.062 3.062 1.00 95.00 88 ALA A O 1
ATOM 621 N N . THR A 1 89 ? 9.367 -0.635 1.911 1.00 95.06 89 THR A N 1
ATOM 622 C CA . THR A 1 89 ? 10.041 -0.783 0.621 1.00 95.06 89 THR A CA 1
ATOM 623 C C . THR A 1 89 ? 9.100 -0.445 -0.521 1.00 95.06 89 THR A C 1
ATOM 625 O O . THR A 1 89 ? 7.888 -0.639 -0.439 1.00 95.06 89 THR A O 1
ATOM 628 N N . VAL A 1 90 ? 9.678 0.013 -1.624 1.00 96.50 90 VAL A N 1
ATOM 629 C CA . VAL A 1 90 ? 9.046 -0.020 -2.939 1.00 96.50 90 VAL A CA 1
ATOM 630 C C . VAL A 1 90 ? 10.034 -0.697 -3.873 1.00 96.50 90 VAL A C 1
ATOM 632 O O . VAL A 1 90 ? 11.234 -0.453 -3.785 1.00 96.50 90 VAL A O 1
ATOM 635 N N . GLY A 1 91 ? 9.551 -1.580 -4.735 1.00 95.25 91 GLY A N 1
ATOM 636 C CA . GLY A 1 91 ? 10.385 -2.301 -5.686 1.00 95.25 91 GLY A CA 1
ATOM 637 C C . GLY A 1 91 ? 9.626 -2.656 -6.951 1.00 95.25 91 GLY A C 1
ATOM 638 O O . GLY A 1 91 ? 8.400 -2.575 -7.004 1.00 95.25 91 GLY A O 1
ATOM 639 N N . VAL A 1 92 ? 10.373 -3.064 -7.973 1.00 96.62 92 VAL A N 1
ATOM 640 C CA . VAL A 1 92 ? 9.827 -3.553 -9.242 1.00 96.62 92 VAL A CA 1
ATOM 641 C C . VAL A 1 92 ? 10.401 -4.932 -9.520 1.00 96.62 92 VAL A C 1
ATOM 643 O O . VAL A 1 92 ? 11.590 -5.178 -9.327 1.00 96.62 92 VAL A O 1
ATOM 646 N N . THR A 1 93 ? 9.559 -5.860 -9.957 1.00 95.19 93 THR A N 1
ATOM 647 C CA . THR A 1 93 ? 9.977 -7.184 -10.428 1.00 95.19 93 THR A CA 1
ATOM 648 C C . THR A 1 93 ? 9.181 -7.526 -11.679 1.00 95.19 93 THR A C 1
ATOM 650 O O . THR A 1 93 ? 7.955 -7.633 -11.636 1.00 95.19 93 THR A O 1
ATOM 653 N N . GLY A 1 94 ? 9.873 -7.669 -12.813 1.00 93.12 94 GLY A N 1
ATOM 654 C CA . GLY A 1 94 ? 9.214 -7.764 -14.117 1.00 93.12 94 GLY A CA 1
ATOM 655 C C . GLY A 1 94 ? 8.385 -6.508 -14.402 1.00 93.12 94 GLY A C 1
ATOM 656 O O . GLY A 1 94 ? 8.894 -5.397 -14.308 1.00 93.12 94 GLY A O 1
ATOM 657 N N . SER A 1 95 ? 7.098 -6.671 -14.709 1.00 95.38 95 SER A N 1
ATOM 658 C CA . SER A 1 95 ? 6.168 -5.554 -14.924 1.00 95.38 95 SER A CA 1
ATOM 659 C C . SER A 1 95 ? 5.340 -5.183 -13.688 1.00 95.38 95 SER A C 1
ATOM 661 O O . SER A 1 95 ? 4.395 -4.399 -13.796 1.00 95.38 95 SER A O 1
ATOM 663 N N . THR A 1 96 ? 5.674 -5.736 -12.519 1.00 97.25 96 THR A N 1
ATOM 664 C CA . THR A 1 96 ? 4.924 -5.518 -11.280 1.00 97.25 96 THR A CA 1
ATOM 665 C C . THR A 1 96 ? 5.683 -4.594 -10.342 1.00 97.25 96 THR A C 1
ATOM 667 O O . THR A 1 96 ? 6.827 -4.869 -9.979 1.00 97.25 96 THR A O 1
ATOM 670 N N . ILE A 1 97 ? 5.022 -3.520 -9.918 1.00 97.38 97 ILE A N 1
ATOM 671 C CA . ILE A 1 97 ? 5.477 -2.642 -8.838 1.00 97.38 97 ILE A CA 1
ATOM 672 C C . ILE A 1 97 ? 4.888 -3.168 -7.532 1.00 97.38 97 ILE A C 1
ATOM 674 O O . ILE A 1 97 ? 3.701 -3.487 -7.482 1.00 97.38 97 ILE A O 1
ATOM 678 N N . THR A 1 98 ? 5.695 -3.223 -6.479 1.00 97.44 98 THR A N 1
ATOM 679 C CA . THR A 1 98 ? 5.279 -3.655 -5.143 1.00 97.44 98 THR A CA 1
ATOM 680 C C . THR A 1 98 ? 5.717 -2.616 -4.122 1.00 97.44 98 THR A C 1
ATOM 682 O O . THR A 1 98 ? 6.913 -2.400 -3.935 1.00 97.44 98 THR A O 1
ATOM 685 N N . GLY A 1 99 ? 4.754 -1.988 -3.452 1.00 96.75 99 GLY A N 1
ATOM 686 C CA . GLY A 1 99 ? 4.971 -1.221 -2.228 1.00 96.75 99 GLY A CA 1
ATOM 687 C C . GLY A 1 99 ? 4.660 -2.082 -1.006 1.00 96.75 99 GLY A C 1
ATOM 688 O O . GLY A 1 99 ? 3.665 -2.804 -1.005 1.00 96.75 99 GLY A O 1
ATOM 689 N N . THR A 1 100 ? 5.492 -2.008 0.028 1.00 96.75 100 THR A N 1
ATOM 690 C CA . THR A 1 100 ? 5.318 -2.744 1.287 1.00 96.75 100 THR A CA 1
ATOM 691 C C . THR A 1 100 ? 5.243 -1.761 2.444 1.00 96.75 100 THR A C 1
ATOM 693 O O . THR A 1 100 ? 6.103 -0.887 2.580 1.00 96.75 100 THR A O 1
ATOM 696 N N . ALA A 1 101 ? 4.224 -1.912 3.283 1.00 96.75 101 ALA A N 1
ATOM 697 C CA . ALA A 1 101 ? 4.072 -1.151 4.512 1.00 96.75 101 ALA A CA 1
ATOM 698 C C . ALA A 1 101 ? 5.126 -1.529 5.564 1.00 96.75 101 ALA A C 1
ATOM 700 O O . ALA A 1 101 ? 5.711 -2.612 5.534 1.00 96.75 101 ALA A O 1
ATOM 701 N N . VAL A 1 102 ? 5.342 -0.651 6.539 1.00 95.94 102 VAL A N 1
ATOM 702 C CA . VAL A 1 102 ? 6.047 -1.010 7.779 1.00 95.94 102 VAL A CA 1
ATOM 703 C C . VAL A 1 102 ? 5.246 -2.029 8.602 1.00 95.94 102 VAL A C 1
ATOM 705 O O . VAL A 1 102 ? 4.061 -2.257 8.373 1.00 95.94 102 VAL A O 1
ATOM 708 N N . THR A 1 103 ? 5.892 -2.646 9.589 1.00 95.44 103 THR A N 1
ATOM 709 C CA . THR A 1 103 ? 5.256 -3.571 10.546 1.00 95.44 103 THR A CA 1
ATOM 710 C C . THR A 1 103 ? 4.995 -2.906 11.903 1.00 95.44 103 THR A C 1
ATOM 712 O O . THR A 1 103 ? 5.013 -3.563 12.945 1.00 95.44 103 THR A O 1
ATOM 715 N N . THR A 1 104 ? 4.860 -1.580 11.917 1.00 92.75 104 THR A N 1
ATOM 716 C CA . THR A 1 104 ? 4.618 -0.765 13.113 1.00 92.75 104 THR A CA 1
ATOM 717 C C . THR A 1 104 ? 3.323 0.022 12.957 1.00 92.75 104 THR A C 1
ATOM 719 O O . THR A 1 104 ? 2.707 0.043 11.894 1.00 92.75 104 THR A O 1
ATOM 722 N N . ASP A 1 105 ? 2.878 0.681 14.029 1.00 91.38 105 ASP A N 1
ATOM 723 C CA . ASP A 1 105 ? 1.793 1.666 13.957 1.00 91.38 105 ASP A CA 1
ATOM 724 C C . ASP A 1 105 ? 0.444 1.126 13.445 1.00 91.38 105 ASP A C 1
ATOM 726 O O . ASP A 1 105 ? -0.378 1.888 12.931 1.00 91.38 105 ASP A O 1
ATOM 730 N N . GLY A 1 106 ? 0.187 -0.170 13.640 1.00 91.31 106 GLY A N 1
ATOM 731 C CA . GLY A 1 106 ? -1.039 -0.844 13.198 1.00 91.31 106 GLY A CA 1
ATOM 732 C C . GLY A 1 106 ? -0.978 -1.401 11.773 1.00 91.31 106 GLY A C 1
ATOM 733 O O . GLY A 1 106 ? -1.987 -1.908 11.291 1.00 91.31 106 GLY A O 1
ATOM 734 N N . LEU A 1 107 ? 0.184 -1.318 11.123 1.00 95.56 107 LEU A N 1
ATOM 735 C CA . LEU A 1 107 ? 0.502 -1.997 9.870 1.00 95.56 107 LEU A CA 1
ATOM 736 C C . LEU A 1 107 ? 1.320 -3.263 10.159 1.00 95.56 107 LEU A C 1
ATOM 738 O O . LEU A 1 107 ? 2.029 -3.345 11.164 1.00 95.56 107 LEU A O 1
ATOM 742 N N . ASN A 1 108 ? 1.219 -4.252 9.277 1.00 95.69 108 ASN A N 1
ATOM 743 C CA . ASN A 1 108 ? 1.808 -5.585 9.422 1.00 95.69 108 ASN A CA 1
ATOM 744 C C . ASN A 1 108 ? 2.591 -6.013 8.171 1.00 95.69 108 ASN A C 1
ATOM 746 O O . ASN A 1 108 ? 2.725 -7.207 7.904 1.00 95.69 108 ASN A O 1
ATOM 750 N N . GLY A 1 109 ? 3.111 -5.058 7.396 1.00 95.88 109 GLY A N 1
ATOM 751 C CA . GLY A 1 109 ? 3.811 -5.366 6.147 1.00 95.88 109 GLY A CA 1
ATOM 752 C C . GLY A 1 109 ? 2.873 -5.681 4.986 1.00 95.88 109 GLY A C 1
ATOM 753 O O . GLY A 1 109 ? 3.218 -6.462 4.099 1.00 95.88 109 GLY A O 1
ATOM 754 N N . GLU A 1 110 ? 1.670 -5.107 4.993 1.00 97.31 110 GLU A N 1
ATOM 755 C CA . GLU A 1 110 ? 0.727 -5.234 3.893 1.00 97.31 110 GLU A CA 1
ATOM 756 C C . GLU A 1 110 ? 1.349 -4.715 2.592 1.00 97.31 110 GLU A C 1
ATOM 758 O O . GLU A 1 110 ? 2.108 -3.741 2.581 1.00 97.31 110 GLU A O 1
ATOM 763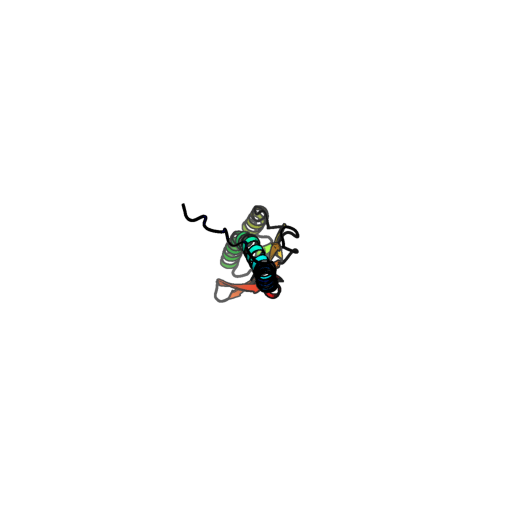 N N . THR A 1 111 ? 1.031 -5.373 1.482 1.00 97.12 111 THR A N 1
ATOM 764 C CA . THR A 1 111 ? 1.573 -5.045 0.168 1.00 97.12 111 THR A CA 1
ATOM 765 C C . THR A 1 111 ? 0.507 -4.416 -0.711 1.00 97.12 111 THR A C 1
ATOM 767 O O . THR A 1 111 ? -0.647 -4.848 -0.712 1.00 97.12 111 THR A O 1
ATOM 770 N N . TYR A 1 112 ? 0.918 -3.409 -1.475 1.00 97.44 112 TYR A N 1
ATOM 771 C CA . TYR A 1 112 ? 0.185 -2.866 -2.611 1.00 97.44 112 TYR A CA 1
ATOM 772 C C . TYR A 1 112 ? 0.943 -3.245 -3.877 1.00 97.44 112 TYR A C 1
ATOM 774 O O . TYR A 1 112 ? 2.127 -2.923 -4.005 1.00 97.44 112 TYR A O 1
ATOM 782 N N . THR A 1 113 ? 0.283 -3.943 -4.796 1.00 97.69 113 THR A N 1
ATOM 783 C CA . THR A 1 113 ? 0.881 -4.328 -6.073 1.00 97.69 113 THR A CA 1
ATOM 784 C C . THR A 1 113 ? 0.161 -3.680 -7.241 1.00 97.69 113 THR A C 1
ATOM 786 O O . THR A 1 113 ? -1.062 -3.559 -7.266 1.00 97.69 113 THR A O 1
ATOM 789 N N . LEU A 1 114 ? 0.946 -3.286 -8.235 1.00 97.62 114 LEU A N 1
ATOM 79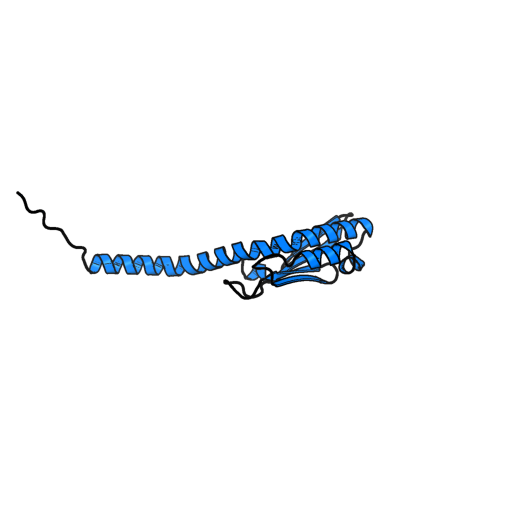0 C CA . LEU A 1 114 ? 0.487 -2.780 -9.516 1.00 97.62 114 LEU A CA 1
ATOM 791 C C . LEU A 1 114 ? 1.119 -3.644 -10.599 1.00 97.62 114 LEU A C 1
ATOM 793 O O . LEU A 1 114 ? 2.307 -3.508 -10.884 1.00 97.62 114 LEU A O 1
ATOM 797 N N . ALA A 1 115 ? 0.341 -4.550 -11.186 1.00 96.75 115 ALA A N 1
ATOM 798 C CA . ALA A 1 115 ? 0.785 -5.375 -12.305 1.00 96.75 115 ALA A CA 1
ATOM 799 C C . ALA A 1 115 ? 0.475 -4.660 -13.624 1.00 96.75 115 ALA A C 1
ATOM 801 O O . ALA A 1 115 ? -0.693 -4.436 -13.950 1.00 96.75 115 ALA A O 1
ATOM 802 N N . GLY A 1 116 ? 1.519 -4.274 -14.358 1.00 96.69 116 GLY A N 1
ATOM 803 C CA . GLY A 1 116 ? 1.402 -3.583 -15.638 1.00 96.69 116 GLY A CA 1
ATOM 804 C C . GLY A 1 116 ? 1.371 -4.552 -16.818 1.00 96.69 116 GLY A C 1
ATOM 805 O O . GLY A 1 116 ? 2.167 -5.493 -16.887 1.00 96.69 116 GLY A O 1
ATOM 806 N N . VAL A 1 117 ? 0.484 -4.290 -17.777 1.00 95.12 117 VAL A N 1
ATOM 807 C CA . VAL A 1 117 ? 0.431 -4.969 -19.079 1.00 95.12 117 VAL A CA 1
ATOM 808 C C . VAL A 1 117 ? 0.322 -3.924 -20.184 1.00 95.12 117 VAL A C 1
ATOM 810 O O . VAL A 1 117 ? -0.511 -3.026 -20.106 1.00 95.12 117 VAL A O 1
ATOM 813 N N . MET A 1 118 ? 1.136 -4.048 -21.235 1.00 94.25 118 MET A N 1
ATOM 814 C CA . MET A 1 118 ? 0.988 -3.210 -22.428 1.00 94.25 118 MET A CA 1
ATOM 815 C C . MET A 1 118 ? -0.243 -3.642 -23.227 1.00 94.25 118 MET A C 1
ATOM 817 O O . MET A 1 118 ? -0.352 -4.795 -23.642 1.00 94.25 118 MET A O 1
ATOM 821 N N . SER A 1 119 ? -1.158 -2.709 -23.472 1.00 94.38 119 SER A N 1
ATOM 822 C CA . SER A 1 119 ? -2.339 -2.909 -24.308 1.00 94.38 119 SER A CA 1
ATOM 823 C C . SER A 1 119 ? -2.640 -1.634 -25.088 1.00 94.38 119 SER A C 1
ATOM 825 O O . SER A 1 119 ? -2.728 -0.556 -24.508 1.00 94.38 119 SER A O 1
ATOM 827 N N . ASN A 1 120 ? -2.777 -1.742 -26.412 1.00 89.69 120 ASN A N 1
ATOM 828 C CA . ASN A 1 120 ? -3.077 -0.610 -27.302 1.00 89.69 120 ASN A CA 1
ATOM 829 C C . ASN A 1 120 ? -2.136 0.605 -27.123 1.00 89.69 120 ASN A C 1
ATOM 831 O O . ASN A 1 120 ? -2.579 1.748 -27.197 1.00 89.69 120 ASN A O 1
ATOM 835 N N . GLY A 1 121 ? -0.843 0.366 -26.869 1.00 87.38 121 GLY A N 1
ATOM 836 C CA . GLY A 1 121 ? 0.153 1.429 -26.674 1.00 87.38 121 GLY A CA 1
ATOM 837 C C . GLY A 1 121 ? 0.103 2.121 -25.304 1.00 87.38 121 GLY A C 1
ATOM 838 O O . GLY A 1 121 ? 0.784 3.123 -25.103 1.00 87.38 121 GLY A O 1
ATOM 839 N N . GLN A 1 122 ? -0.673 1.595 -24.354 1.00 91.44 122 GLN A N 1
ATOM 840 C CA . GLN A 1 122 ? -0.757 2.088 -22.982 1.00 91.44 122 GLN A CA 1
ATOM 841 C C . GLN A 1 122 ? -0.436 0.970 -21.985 1.00 91.44 122 GLN A C 1
ATOM 843 O O . GLN A 1 122 ? -0.747 -0.198 -22.222 1.00 91.44 122 GLN A O 1
ATOM 848 N N . VAL A 1 123 ? 0.143 1.326 -20.837 1.00 95.06 123 VAL A N 1
ATOM 849 C CA . VAL A 1 123 ? 0.212 0.410 -19.695 1.00 95.06 123 VAL A CA 1
ATOM 850 C C . VAL A 1 123 ? -1.138 0.384 -18.983 1.00 95.06 123 VAL A C 1
ATOM 852 O O . VAL A 1 123 ? -1.599 1.392 -18.449 1.00 95.06 123 VAL A O 1
ATOM 855 N N . VAL A 1 124 ? -1.761 -0.787 -18.950 1.00 95.75 124 VAL A N 1
ATOM 856 C CA . VAL A 1 124 ? -2.942 -1.066 -18.135 1.00 95.75 124 VAL A CA 1
ATOM 857 C C . VAL A 1 124 ? -2.475 -1.676 -16.822 1.00 95.75 124 VAL A C 1
ATOM 859 O O . VAL A 1 124 ? -1.745 -2.668 -16.817 1.00 95.75 124 VAL A O 1
ATOM 862 N N . TRP A 1 125 ? -2.901 -1.081 -15.711 1.00 96.62 125 TRP A N 1
ATOM 863 C CA . TRP A 1 125 ? -2.524 -1.516 -14.372 1.00 96.62 125 TRP A CA 1
ATOM 864 C C . TRP A 1 125 ? -3.646 -2.302 -13.713 1.00 96.62 125 TRP A C 1
ATOM 866 O O . TRP A 1 125 ? -4.797 -1.871 -13.711 1.00 96.62 125 TRP A O 1
ATOM 876 N N . THR A 1 126 ? -3.287 -3.428 -13.107 1.00 96.62 126 THR A N 1
ATOM 877 C CA . THR A 1 126 ? -4.169 -4.179 -12.212 1.00 96.62 126 THR A CA 1
ATOM 878 C C . THR A 1 126 ? -3.663 -4.030 -10.786 1.00 96.62 126 THR A C 1
ATOM 880 O O . THR A 1 126 ? -2.517 -4.382 -10.499 1.00 96.62 126 THR A O 1
ATOM 883 N N . GLU A 1 127 ? -4.510 -3.491 -9.912 1.00 95.88 127 GLU A N 1
ATOM 884 C CA . GLU A 1 127 ? -4.223 -3.352 -8.484 1.00 95.88 127 GLU A CA 1
ATOM 885 C C . GLU A 1 127 ? -4.408 -4.684 -7.751 1.00 95.88 127 GLU A C 1
ATOM 887 O O . GLU A 1 127 ? -5.324 -5.456 -8.046 1.00 95.88 127 GLU A O 1
ATOM 892 N N . GLY A 1 128 ? -3.549 -4.939 -6.770 1.00 95.88 128 GLY A N 1
ATOM 893 C CA . GLY A 1 128 ? -3.608 -6.121 -5.923 1.00 95.88 128 GLY A CA 1
ATOM 894 C C . GLY A 1 128 ? -2.742 -5.992 -4.673 1.00 95.88 128 GLY A C 1
ATOM 895 O O . GLY A 1 128 ? -2.388 -4.894 -4.242 1.00 95.88 128 GLY A O 1
ATOM 896 N N . GLY A 1 129 ? -2.389 -7.141 -4.100 1.00 95.94 129 GLY A N 1
ATOM 897 C CA . GLY A 1 129 ? -1.575 -7.240 -2.889 1.00 95.94 129 GLY A CA 1
ATOM 898 C C . GLY A 1 129 ? -2.399 -7.616 -1.661 1.00 95.94 129 GLY A C 1
ATOM 899 O O . GLY A 1 129 ? -3.615 -7.806 -1.732 1.00 95.94 129 GLY A O 1
ATOM 900 N N . SER A 1 130 ? -1.737 -7.764 -0.513 1.00 96.69 130 SER A N 1
ATOM 901 C CA . SER A 1 130 ? -2.424 -8.152 0.725 1.00 96.69 130 SER A CA 1
ATOM 902 C C . SER A 1 130 ? -3.297 -7.035 1.310 1.00 96.69 130 SER A C 1
ATOM 904 O O . SER A 1 130 ? -4.148 -7.319 2.154 1.00 96.69 130 SER A O 1
ATOM 906 N N . CYS A 1 131 ? -3.168 -5.795 0.819 1.00 94.38 131 CYS A N 1
ATOM 907 C CA . CYS A 1 131 ? -4.014 -4.680 1.242 1.00 94.38 131 CYS A CA 1
ATOM 908 C C . CYS A 1 131 ? -5.511 -4.884 0.962 1.00 94.38 131 CYS A C 1
ATOM 910 O O . CYS A 1 131 ? -6.313 -4.342 1.720 1.00 94.38 131 CYS A O 1
ATOM 912 N N . GLN A 1 132 ? -5.880 -5.709 -0.030 1.00 94.50 132 GLN A N 1
ATOM 913 C CA . GLN A 1 132 ? -7.280 -6.027 -0.362 1.00 94.50 132 GLN A CA 1
ATOM 914 C C . GLN A 1 132 ? -7.965 -6.824 0.749 1.00 94.50 132 GLN A C 1
ATOM 916 O O . GLN A 1 132 ? -9.080 -6.523 1.168 1.00 94.50 132 GLN A O 1
ATOM 921 N N . ALA A 1 133 ? -7.268 -7.832 1.277 1.00 92.44 133 ALA A N 1
ATOM 922 C CA . ALA A 1 133 ? -7.767 -8.623 2.398 1.00 92.44 133 ALA A CA 1
ATOM 923 C C . ALA A 1 133 ? -7.817 -7.800 3.697 1.00 92.44 133 ALA A C 1
ATOM 925 O O . ALA A 1 133 ? -8.679 -8.035 4.542 1.00 92.44 133 ALA A O 1
ATOM 926 N N . ALA A 1 134 ? -6.915 -6.824 3.842 1.00 90.56 134 ALA A N 1
ATOM 927 C CA . ALA A 1 134 ? -6.882 -5.900 4.974 1.00 90.56 134 ALA A CA 1
ATOM 928 C C . ALA A 1 134 ? -7.903 -4.743 4.862 1.00 90.56 134 ALA A C 1
ATOM 930 O O . ALA A 1 134 ? -8.134 -4.032 5.841 1.00 90.56 134 ALA A O 1
ATOM 931 N N . GLY A 1 135 ? -8.524 -4.538 3.692 1.00 91.12 135 GLY A N 1
ATOM 932 C CA . GLY A 1 135 ? -9.463 -3.442 3.422 1.00 91.12 135 GLY A CA 1
ATOM 933 C C . GLY A 1 135 ? -8.806 -2.060 3.287 1.00 91.12 135 GLY A C 1
ATOM 934 O O . GLY A 1 135 ? -9.482 -1.023 3.377 1.00 91.12 135 GLY A O 1
ATOM 935 N N . TYR A 1 136 ? -7.485 -2.017 3.104 1.00 91.75 136 TYR A N 1
ATOM 936 C CA . TYR A 1 136 ? -6.727 -0.774 2.924 1.00 91.75 136 TYR A CA 1
ATOM 937 C C . TYR A 1 136 ? -6.756 -0.316 1.463 1.00 91.75 136 TYR A C 1
ATOM 939 O O . TYR A 1 136 ? -6.882 0.881 1.199 1.00 91.75 136 TYR A O 1
ATOM 947 N N . CYS A 1 137 ? -6.743 -1.290 0.556 1.00 86.81 137 CYS A N 1
ATOM 948 C CA . CYS A 1 137 ? -7.174 -1.231 -0.831 1.00 86.81 137 CYS A CA 1
ATOM 949 C C . CYS A 1 137 ? -8.228 -2.358 -1.018 1.00 86.81 137 CYS A C 1
ATOM 951 O O . CYS A 1 137 ? -8.700 -2.558 -2.148 1.00 86.81 137 CYS A O 1
#

Sequence (137 aa):
MKKQLQKGFTLIELMIVVAIIGILAAVALPAYQTYTAKSKFSEVVLGTSGVKIAMETCGQVENSLASCATDNAVTAAVAGAAGGAFVATVGVTGSTITGTAVTTDGLNGETYTLAGVMSNGQVVWTEGGSCQAAGYC

Solvent-accessible surface area (backbone atoms only — not comparable to full-atom values): 7392 Å² total; per-residue (Å²): 134,86,80,77,77,81,80,74,84,53,72,65,61,54,50,53,51,52,52,53,51,50,57,50,46,69,60,48,50,60,56,49,51,51,52,54,28,28,61,49,46,48,49,20,59,56,36,41,48,60,30,50,54,32,42,43,54,40,24,53,74,65,74,37,40,83,63,31,47,74,29,72,63,24,46,51,28,33,71,64,27,56,76,43,97,43,28,60,44,46,48,62,57,59,44,30,38,39,19,25,30,28,71,53,94,80,38,78,45,44,25,44,30,38,42,48,44,76,52,97,83,38,70,48,71,45,80,48,52,54,22,49,84,71,66,56,92

Nearest PDB structures (foldseek):
  5k0y-assembly1_T  TM=5.974E-01  e=2.424E+00  Oryctolagus cuniculus
  6zvj-assembly1_I  TM=5.734E-01  e=2.273E+00  Homo sapiens
  7ajt-assembly1_UQ  TM=4.035E-01  e=2.757E+00  Saccharomyces cerevisiae S288C
  6w3w-assembly1_A  TM=3.612E-01  e=7.730E+00  synthetic construct

pLDDT: mean 92.56, std 6.83, range [58.88, 97.69]

Radius of gyration: 24.63 Å; Cα contacts (8 Å, |Δi|>4): 203; chains: 1; bounding box: 52×40×78 Å